Protein AF-A0A7V9RBY7-F1 (afdb_monomer)

Mean predicted aligned error: 3.19 Å

Secondary structure (DSSP, 8-state):
----HHHHHHHHHHHHHSTTTTHHHHHHHHHHHHHHHHHHHHHGGG--HHHHHHHHHTT-S--HHHHHHHHHHHHHHH-

Radiu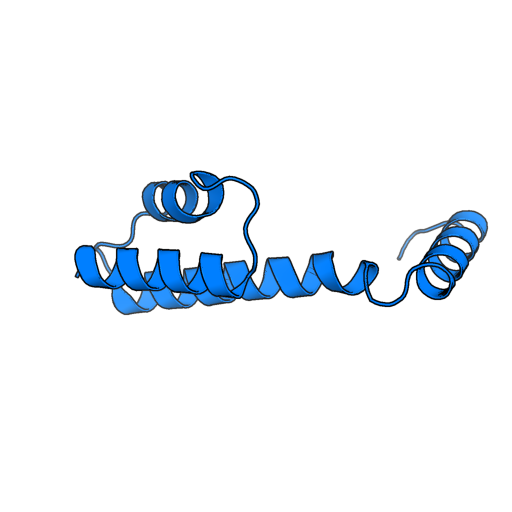s of gyration: 17.08 Å; Cα contacts (8 Å, |Δi|>4): 31; chains: 1; bounding box: 40×22×44 Å

Solvent-accessible surface area (backbone atoms only — not comparable to full-atom values): 4761 Å² total; per-residue (Å²): 132,99,69,54,72,69,58,51,51,55,50,52,55,47,46,70,76,40,71,69,59,80,49,50,65,58,55,52,50,51,51,53,52,52,53,49,54,49,43,44,68,72,38,48,94,71,51,48,72,66,60,51,49,46,66,63,53,72,71,52,94,69,56,70,68,59,50,50,52,53,52,52,54,49,49,69,76,67,102

Structure (mmCIF, N/CA/C/O backbone):
data_AF-A0A7V9RBY7-F1
#
_entry.id   AF-A0A7V9RBY7-F1
#
loop_
_atom_site.group_PDB
_atom_site.id
_atom_site.type_symbol
_atom_site.label_atom_id
_atom_site.label_alt_id
_atom_site.label_comp_id
_atom_site.label_asym_id
_atom_site.label_entity_id
_atom_site.label_seq_id
_atom_site.pdbx_PDB_ins_code
_atom_site.Cartn_x
_atom_site.Cartn_y
_atom_site.Cartn_z
_atom_site.occupancy
_atom_site.B_iso_or_equiv
_atom_site.auth_seq_id
_atom_site.auth_comp_id
_atom_site.auth_asym_id
_atom_site.auth_atom_id
_atom_site.pdbx_PDB_model_num
ATOM 1 N N . THR A 1 1 ? 16.230 11.946 -10.529 1.00 64.69 1 THR A N 1
ATOM 2 C CA . THR A 1 1 ? 16.696 10.697 -9.888 1.00 64.69 1 THR A CA 1
ATOM 3 C C . THR A 1 1 ? 18.205 10.654 -10.058 1.00 64.69 1 THR A C 1
ATOM 5 O O . THR A 1 1 ? 18.697 11.335 -10.948 1.00 64.69 1 THR A O 1
ATOM 8 N N . ALA A 1 2 ? 18.944 9.922 -9.229 1.00 84.94 2 ALA A N 1
ATOM 9 C CA . ALA A 1 2 ? 20.381 9.720 -9.435 1.00 84.94 2 ALA A CA 1
ATOM 10 C C . ALA A 1 2 ? 20.621 8.372 -10.141 1.00 84.94 2 ALA A C 1
ATOM 12 O O . ALA A 1 2 ? 21.243 7.478 -9.578 1.00 84.94 2 ALA A O 1
ATOM 13 N N . LEU A 1 3 ? 20.024 8.187 -11.325 1.00 93.25 3 LEU A N 1
ATOM 14 C CA . LEU A 1 3 ? 20.144 6.960 -12.121 1.00 93.25 3 LEU A CA 1
ATOM 15 C C . LEU A 1 3 ? 21.077 7.182 -13.311 1.00 93.25 3 LEU A C 1
ATOM 17 O O . LEU A 1 3 ? 21.145 8.285 -13.850 1.00 93.25 3 LEU A O 1
ATOM 21 N N . THR A 1 4 ? 21.770 6.123 -13.725 1.00 96.50 4 THR A N 1
ATOM 22 C CA . THR A 1 4 ? 22.582 6.145 -14.948 1.00 96.50 4 THR A CA 1
ATOM 23 C C . THR A 1 4 ? 21.692 6.247 -16.188 1.00 96.50 4 THR A C 1
ATOM 25 O O . THR A 1 4 ? 20.532 5.831 -16.166 1.00 96.50 4 THR A O 1
ATOM 28 N N . GLU A 1 5 ? 22.242 6.746 -17.294 1.00 96.25 5 GLU A N 1
ATOM 29 C CA . GLU A 1 5 ? 21.532 6.833 -18.579 1.00 96.25 5 GLU A CA 1
ATOM 30 C C . GLU A 1 5 ? 21.033 5.463 -19.073 1.00 96.25 5 GLU A C 1
ATOM 32 O O . GLU A 1 5 ? 19.901 5.342 -19.546 1.00 96.25 5 GLU A O 1
ATOM 37 N N . VAL A 1 6 ? 21.830 4.407 -18.871 1.00 97.06 6 VAL A N 1
ATOM 38 C CA . VAL A 1 6 ? 21.448 3.025 -19.205 1.00 97.06 6 VAL A CA 1
ATOM 39 C C . VAL A 1 6 ? 20.240 2.575 -18.381 1.00 97.06 6 VAL A C 1
ATOM 41 O O . VAL A 1 6 ? 19.311 1.981 -18.924 1.00 97.06 6 VAL A O 1
ATOM 44 N N . ASN A 1 7 ? 20.200 2.883 -17.078 1.00 96.62 7 ASN A N 1
ATOM 45 C CA . ASN A 1 7 ? 19.035 2.541 -16.259 1.00 96.62 7 ASN A CA 1
ATOM 46 C C . ASN A 1 7 ? 17.786 3.304 -16.697 1.00 96.62 7 ASN A C 1
ATOM 48 O O . ASN A 1 7 ? 16.707 2.720 -16.732 1.00 96.62 7 ASN A O 1
ATOM 52 N N . ILE A 1 8 ? 17.926 4.588 -17.031 1.00 96.94 8 ILE A N 1
ATOM 53 C CA . ILE A 1 8 ? 16.804 5.404 -17.504 1.00 96.94 8 ILE A CA 1
ATOM 54 C C . ILE A 1 8 ? 16.235 4.817 -18.798 1.00 96.94 8 ILE A C 1
ATOM 56 O O . ILE A 1 8 ? 15.027 4.621 -18.878 1.00 96.94 8 ILE A O 1
ATOM 60 N N . SER A 1 9 ? 17.093 4.489 -19.764 1.00 97.25 9 SER A N 1
ATOM 61 C CA . SER A 1 9 ? 16.674 3.929 -21.056 1.00 97.25 9 SER A CA 1
ATOM 62 C C . SER A 1 9 ? 15.911 2.613 -20.876 1.00 97.25 9 SER A C 1
ATOM 64 O O . SER A 1 9 ? 14.788 2.483 -21.354 1.00 97.25 9 SER A O 1
ATOM 66 N N . ASN A 1 10 ? 16.451 1.692 -20.070 1.00 97.31 10 ASN A N 1
ATOM 67 C CA . ASN A 1 10 ? 15.797 0.411 -19.790 1.00 97.31 10 ASN A CA 1
ATOM 68 C C . ASN A 1 10 ? 14.428 0.576 -19.103 1.00 97.31 10 ASN A C 1
ATOM 70 O O . ASN A 1 10 ? 13.485 -0.148 -19.420 1.00 97.31 10 ASN A O 1
ATOM 74 N N . GLU A 1 11 ? 14.295 1.512 -18.156 1.00 96.50 11 GLU A N 1
ATOM 75 C CA . GLU A 1 11 ? 13.010 1.774 -17.497 1.00 96.50 11 GLU A CA 1
ATOM 76 C C . GLU A 1 11 ? 11.995 2.409 -18.455 1.00 96.50 11 GLU A C 1
ATOM 78 O O . GLU A 1 11 ? 10.822 2.039 -18.427 1.00 96.50 11 GLU A O 1
ATOM 83 N N . VAL A 1 12 ? 12.426 3.321 -19.331 1.00 96.62 12 VAL A N 1
ATOM 84 C CA . VAL A 1 12 ? 11.549 3.927 -20.344 1.00 96.62 12 VAL A CA 1
ATOM 85 C C . VAL A 1 12 ? 11.022 2.866 -21.310 1.00 96.62 12 VAL A C 1
ATOM 87 O O . VAL A 1 12 ? 9.807 2.789 -21.509 1.00 96.62 12 VAL A O 1
ATOM 90 N N . ASP A 1 13 ? 11.889 1.994 -21.828 1.00 97.94 13 ASP A N 1
ATOM 91 C CA . ASP A 1 13 ? 11.482 0.888 -22.702 1.00 97.94 13 ASP A CA 1
ATOM 92 C C . ASP A 1 13 ? 10.502 -0.057 -21.995 1.00 97.94 13 ASP A C 1
ATOM 94 O O . ASP A 1 13 ? 9.495 -0.482 -22.572 1.00 97.94 13 ASP A O 1
ATOM 98 N N . ARG A 1 14 ? 10.726 -0.327 -20.703 1.00 98.06 14 ARG A N 1
ATOM 99 C CA . ARG A 1 14 ? 9.809 -1.117 -19.874 1.00 98.06 14 ARG A CA 1
ATOM 100 C C . ARG A 1 14 ? 8.436 -0.460 -19.743 1.00 98.06 14 ARG A C 1
ATOM 102 O O . ARG A 1 14 ? 7.427 -1.162 -19.791 1.00 98.06 14 ARG A O 1
ATOM 109 N N . TYR A 1 15 ? 8.371 0.859 -19.575 1.00 97.75 15 TYR A N 1
ATOM 110 C CA . TYR A 1 15 ? 7.099 1.584 -19.480 1.00 97.75 15 TYR A CA 1
ATOM 111 C C . TYR A 1 15 ? 6.319 1.564 -20.795 1.00 97.75 15 TYR A C 1
ATOM 113 O O . TYR A 1 15 ? 5.092 1.469 -20.765 1.00 97.75 15 TYR A O 1
ATOM 121 N N . ILE A 1 16 ? 7.019 1.620 -21.931 1.00 97.38 16 ILE A N 1
ATOM 122 C CA . ILE A 1 16 ? 6.423 1.490 -23.267 1.00 97.38 16 ILE A CA 1
ATOM 123 C C . ILE A 1 16 ? 5.891 0.065 -23.474 1.00 97.38 16 ILE A C 1
ATOM 125 O O . ILE A 1 16 ? 4.751 -0.108 -23.903 1.00 97.38 16 ILE A O 1
ATOM 129 N N . GLY A 1 17 ? 6.687 -0.954 -23.133 1.00 98.00 17 GLY A N 1
ATOM 130 C CA . GLY A 1 17 ? 6.318 -2.363 -23.296 1.00 98.00 17 GLY A CA 1
ATOM 131 C C . GLY A 1 17 ? 5.252 -2.860 -22.313 1.00 98.00 17 GLY A C 1
ATOM 132 O O . GLY A 1 17 ? 4.544 -3.819 -22.615 1.00 98.00 17 GLY A O 1
ATOM 133 N N . TRP A 1 18 ? 5.109 -2.216 -21.150 1.00 97.50 18 TRP A N 1
ATOM 134 C CA . TRP A 1 18 ? 4.132 -2.584 -20.125 1.00 97.50 18 TRP A CA 1
ATOM 135 C C . TRP A 1 18 ? 3.377 -1.358 -19.585 1.00 97.50 18 TRP A C 1
ATOM 137 O O . TRP A 1 18 ? 3.619 -0.898 -18.458 1.00 97.50 18 TRP A O 1
ATOM 147 N N . PRO A 1 19 ? 2.428 -0.821 -20.374 1.00 97.25 19 PRO A N 1
ATOM 148 C CA . PRO A 1 19 ? 1.743 0.416 -20.036 1.00 97.25 19 PRO A CA 1
ATOM 149 C C . PRO A 1 19 ? 0.988 0.303 -18.706 1.00 97.25 19 PRO A C 1
ATOM 151 O O . PRO A 1 19 ? 0.310 -0.684 -18.420 1.00 97.25 19 PRO A O 1
ATOM 154 N N . GLY A 1 20 ? 1.105 1.342 -17.878 1.00 95.00 20 GLY A N 1
ATOM 155 C CA . GLY A 1 20 ? 0.393 1.472 -16.604 1.00 95.00 20 GLY A CA 1
ATOM 156 C C . GLY A 1 20 ? 1.011 0.730 -15.414 1.00 95.00 20 GLY A C 1
ATOM 157 O O . GLY A 1 20 ? 0.709 1.089 -14.276 1.00 95.00 20 GLY A O 1
ATOM 158 N N . GLN A 1 21 ? 1.924 -0.228 -15.620 1.00 97.75 21 GLN A N 1
ATOM 159 C CA . GLN A 1 21 ? 2.517 -0.999 -14.516 1.00 97.75 21 GLN A CA 1
ATOM 160 C C . GLN A 1 21 ? 3.251 -0.095 -13.513 1.00 97.75 21 GLN A C 1
ATOM 162 O O . GLN A 1 21 ? 3.080 -0.243 -12.302 1.00 97.75 21 GLN A O 1
ATOM 167 N N . ALA A 1 22 ? 4.005 0.894 -14.001 1.00 97.00 22 ALA A N 1
ATOM 168 C CA . ALA A 1 22 ? 4.768 1.809 -13.152 1.00 97.00 22 ALA A CA 1
ATOM 169 C C . ALA A 1 22 ? 3.886 2.721 -12.277 1.00 97.00 22 ALA A C 1
ATOM 171 O O . ALA A 1 22 ? 4.340 3.247 -11.261 1.00 97.00 22 ALA A O 1
ATOM 172 N N . LEU A 1 23 ? 2.605 2.888 -12.622 1.00 97.44 23 LEU A N 1
ATOM 173 C CA . LEU A 1 23 ? 1.667 3.654 -11.801 1.00 97.44 23 LEU A CA 1
ATOM 174 C C . LEU A 1 23 ? 1.312 2.907 -10.511 1.00 97.44 23 LEU A C 1
ATOM 176 O O . LEU A 1 23 ? 1.053 3.543 -9.486 1.00 97.44 23 LEU A O 1
ATOM 180 N N . ALA A 1 24 ? 1.343 1.570 -10.536 1.00 96.31 24 ALA A N 1
ATOM 181 C CA . ALA A 1 24 ? 0.915 0.728 -9.423 1.00 96.31 24 ALA A CA 1
ATOM 182 C C . ALA A 1 24 ? 1.663 1.048 -8.120 1.00 96.31 24 ALA A C 1
ATOM 184 O O . ALA A 1 24 ? 1.043 1.071 -7.057 1.00 96.31 24 ALA A O 1
ATOM 185 N N . TYR A 1 25 ? 2.960 1.374 -8.201 1.00 97.12 25 TYR A N 1
ATOM 186 C CA . TYR A 1 25 ? 3.777 1.712 -7.033 1.00 97.12 25 TYR A CA 1
ATOM 187 C C . TYR A 1 25 ? 3.190 2.888 -6.254 1.00 97.12 25 TYR A C 1
ATOM 189 O O . TYR A 1 25 ? 2.949 2.792 -5.049 1.00 97.12 25 TYR A O 1
ATOM 197 N N . LYS A 1 26 ? 2.939 4.009 -6.942 1.00 97.88 26 LYS A N 1
ATOM 198 C CA . LYS A 1 26 ? 2.503 5.227 -6.261 1.00 97.88 26 LYS A CA 1
ATOM 199 C C . LYS A 1 26 ? 1.005 5.238 -6.004 1.00 97.88 26 LYS A C 1
ATOM 201 O O . LYS A 1 26 ? 0.596 5.674 -4.933 1.00 97.88 26 LYS A O 1
ATOM 206 N N . VAL A 1 27 ? 0.202 4.711 -6.927 1.00 98.19 27 VAL A N 1
ATOM 207 C CA . VAL A 1 27 ? -1.252 4.592 -6.748 1.00 98.19 27 VAL A CA 1
ATOM 208 C C . VAL A 1 27 ? -1.576 3.688 -5.556 1.00 98.19 27 VAL A C 1
ATOM 210 O O . VAL A 1 27 ? -2.354 4.083 -4.691 1.00 98.19 27 VAL A O 1
ATOM 213 N N . GLY A 1 28 ? -0.926 2.524 -5.449 1.00 97.81 28 GLY A N 1
ATOM 214 C CA . GLY A 1 28 ? -1.122 1.614 -4.319 1.00 97.81 28 GLY A CA 1
ATOM 215 C C . GLY A 1 28 ? -0.693 2.229 -2.986 1.00 97.81 28 GLY A C 1
ATOM 216 O O . GLY A 1 28 ? -1.450 2.184 -2.017 1.00 97.81 28 GLY A O 1
ATOM 217 N N . GLN A 1 29 ? 0.479 2.877 -2.944 1.00 98.44 29 GLN A N 1
ATOM 218 C CA . GLN A 1 29 ? 0.936 3.586 -1.746 1.00 98.44 29 GLN A CA 1
ATOM 219 C C . GLN A 1 29 ? -0.067 4.667 -1.310 1.00 98.44 29 GLN A C 1
ATOM 221 O O . GLN A 1 29 ? -0.410 4.743 -0.131 1.00 98.44 29 GLN A O 1
ATOM 226 N N . LEU A 1 30 ? -0.515 5.514 -2.242 1.00 98.62 30 LEU A N 1
ATOM 227 C CA . LEU A 1 30 ? -1.432 6.616 -1.943 1.00 98.62 30 LEU A CA 1
ATOM 228 C C . LEU A 1 30 ? -2.765 6.110 -1.390 1.00 98.62 30 LEU A C 1
ATOM 230 O O . LEU A 1 30 ? -3.276 6.692 -0.434 1.00 98.62 30 LEU A O 1
ATOM 234 N N 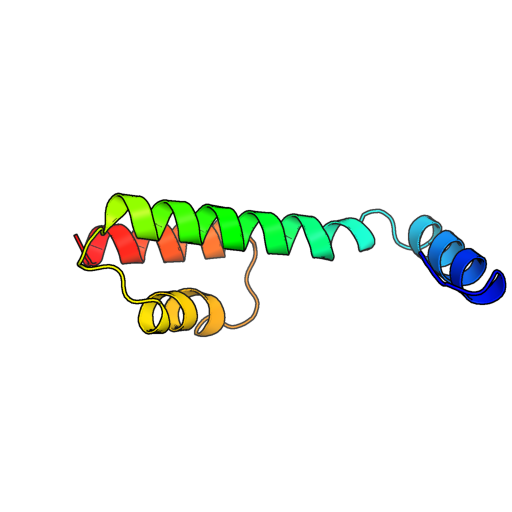. GLU A 1 31 ? -3.297 5.015 -1.931 1.00 98.31 31 GLU A N 1
ATOM 235 C CA . GLU A 1 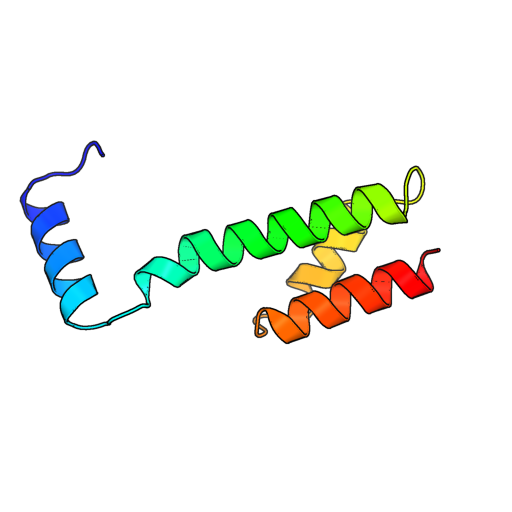31 ? -4.549 4.445 -1.435 1.00 98.31 31 GLU A CA 1
ATOM 236 C C . GLU A 1 31 ? -4.398 3.893 -0.011 1.00 98.31 31 GLU A C 1
ATOM 238 O O . GLU A 1 31 ? -5.233 4.178 0.846 1.00 98.31 31 GLU A O 1
ATOM 243 N N . ILE A 1 32 ? -3.301 3.192 0.298 1.00 98.31 32 ILE A N 1
ATOM 244 C CA . ILE A 1 32 ? -3.039 2.704 1.665 1.00 98.31 32 ILE A CA 1
ATOM 245 C C . IL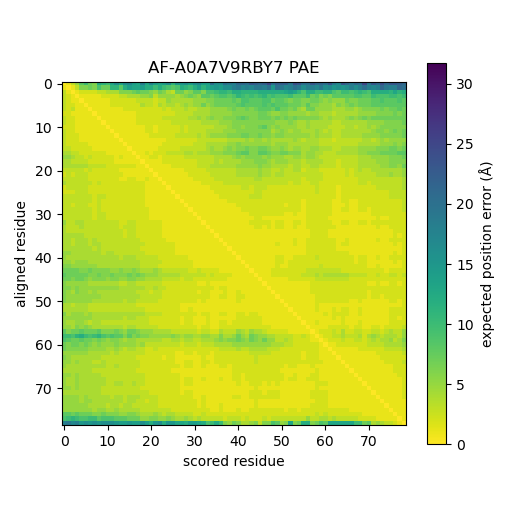E A 1 32 ? -2.916 3.875 2.650 1.00 98.31 32 ILE A C 1
ATOM 247 O O . ILE A 1 32 ? -3.501 3.832 3.734 1.00 98.31 32 ILE A O 1
ATOM 251 N N . VAL A 1 33 ? -2.203 4.944 2.274 1.00 98.50 33 VAL A N 1
ATOM 252 C CA . VAL A 1 33 ? -2.072 6.159 3.100 1.00 98.50 33 VAL A CA 1
ATOM 253 C C . VAL A 1 33 ? -3.434 6.819 3.331 1.00 98.50 33 VAL A C 1
ATOM 255 O O . VAL A 1 33 ? -3.757 7.185 4.460 1.00 98.50 33 VAL A O 1
ATOM 258 N N . LYS A 1 34 ? -4.265 6.927 2.290 1.00 98.69 34 LYS A N 1
ATOM 259 C CA . LYS A 1 34 ? -5.621 7.483 2.381 1.00 98.69 34 LYS A CA 1
ATOM 260 C C . LYS A 1 34 ? -6.521 6.656 3.303 1.00 98.69 34 LYS A C 1
ATOM 262 O O . LYS A 1 34 ? -7.236 7.225 4.126 1.00 98.69 34 LYS A O 1
ATOM 267 N N . LEU A 1 35 ? -6.479 5.329 3.187 1.00 98.62 35 LEU A N 1
ATOM 268 C CA . LEU A 1 35 ? -7.240 4.414 4.041 1.00 98.62 35 LEU A CA 1
ATOM 269 C C . LEU A 1 35 ? -6.797 4.502 5.504 1.00 98.62 35 LE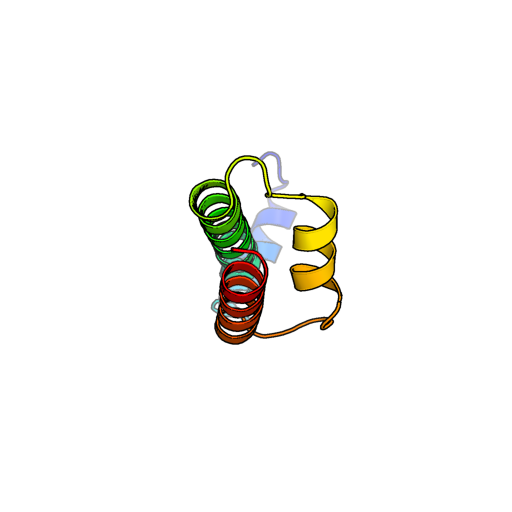U A C 1
ATOM 271 O O . LEU A 1 35 ? -7.647 4.516 6.394 1.00 98.62 35 LEU A O 1
ATOM 275 N N . ARG A 1 36 ? -5.489 4.626 5.754 1.00 98.69 36 ARG A N 1
ATOM 276 C CA . ARG A 1 36 ? -4.953 4.848 7.100 1.00 98.69 36 ARG A CA 1
ATOM 277 C C . ARG A 1 36 ? -5.458 6.161 7.695 1.00 98.69 36 ARG A C 1
ATOM 279 O O . ARG A 1 36 ? -5.990 6.147 8.797 1.00 98.69 36 ARG A O 1
ATOM 286 N N . ALA A 1 37 ? -5.359 7.265 6.955 1.00 98.75 37 ALA A N 1
ATOM 287 C CA . ALA A 1 37 ? -5.835 8.569 7.417 1.00 98.75 37 ALA A CA 1
ATOM 288 C C . ALA A 1 37 ? -7.349 8.569 7.704 1.00 98.75 37 ALA A C 1
ATOM 290 O O . ALA A 1 37 ? -7.817 9.228 8.632 1.00 98.75 37 ALA A O 1
ATOM 291 N N . ALA A 1 38 ? -8.132 7.817 6.922 1.00 98.44 38 ALA A N 1
ATOM 292 C CA . ALA A 1 38 ? -9.542 7.596 7.219 1.00 98.44 38 ALA A CA 1
ATOM 293 C C . ALA A 1 38 ? -9.723 6.808 8.525 1.00 98.44 38 ALA A C 1
ATOM 295 O O . ALA A 1 38 ? -10.488 7.237 9.377 1.00 98.44 38 ALA A O 1
ATOM 296 N N . ALA A 1 39 ? -8.999 5.707 8.727 1.00 98.62 39 ALA A N 1
ATOM 297 C CA . ALA A 1 39 ? -9.086 4.933 9.964 1.00 98.62 39 ALA A CA 1
ATOM 298 C C . ALA A 1 39 ? -8.686 5.735 11.213 1.00 98.62 39 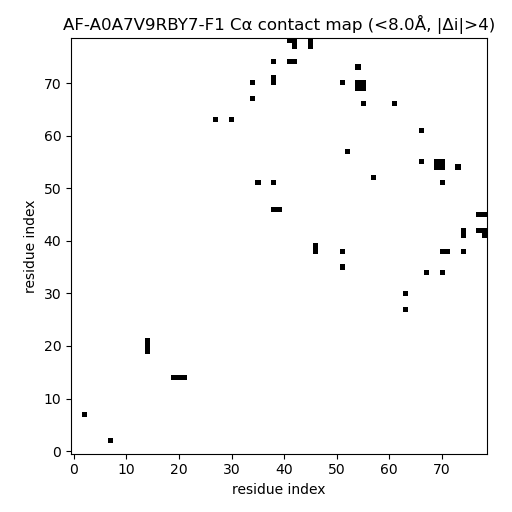ALA A C 1
ATOM 300 O O . ALA A 1 39 ? -9.399 5.680 12.211 1.00 98.62 39 ALA A O 1
ATOM 301 N N . GLU A 1 40 ? -7.593 6.501 11.147 1.00 98.50 40 GLU A N 1
ATOM 302 C CA . GLU A 1 40 ? -7.129 7.374 12.235 1.00 98.50 40 GLU A CA 1
ATOM 303 C C . GLU A 1 40 ? -8.207 8.402 12.610 1.00 98.50 40 GLU A C 1
ATOM 305 O O . GLU A 1 40 ? -8.546 8.547 13.782 1.00 98.50 40 GLU A O 1
ATOM 310 N N . ARG A 1 41 ? -8.818 9.058 11.613 1.00 98.44 41 ARG A N 1
ATOM 311 C CA . ARG A 1 41 ? -9.892 10.034 11.845 1.00 98.44 41 ARG A CA 1
ATOM 312 C C . ARG A 1 41 ? -11.156 9.402 12.431 1.00 98.44 41 ARG A C 1
ATOM 314 O O . ARG A 1 41 ? -11.775 9.990 13.308 1.00 98.44 41 ARG A O 1
ATOM 321 N N . GLU A 1 42 ? -11.572 8.247 11.918 1.00 98.25 42 GLU A N 1
ATOM 322 C CA . GLU A 1 42 ? -12.865 7.645 12.271 1.00 98.25 42 GLU A CA 1
ATOM 323 C C . GLU A 1 42 ? -12.844 6.857 13.588 1.00 98.25 42 GLU A C 1
ATOM 325 O O . GLU A 1 42 ? -13.900 6.651 14.188 1.00 98.25 42 GLU A O 1
ATOM 330 N N . LEU A 1 43 ? -11.672 6.379 14.020 1.00 98.06 43 LEU A N 1
ATOM 331 C CA . LEU A 1 43 ? -11.511 5.614 15.261 1.00 98.06 43 LEU A CA 1
ATOM 332 C C . LEU A 1 43 ? -10.931 6.445 16.414 1.00 98.06 43 LEU A C 1
ATOM 334 O O . LEU A 1 43 ? -11.141 6.069 17.569 1.00 98.06 43 LEU A O 1
ATOM 338 N N . GLY A 1 44 ? -10.244 7.559 16.128 1.00 98.00 44 GLY A N 1
ATOM 339 C CA . GLY A 1 44 ? -9.640 8.424 17.144 1.00 98.00 44 GLY A CA 1
ATOM 340 C C . GLY A 1 44 ? -8.717 7.636 18.075 1.00 98.00 44 GLY A C 1
ATOM 341 O O . GLY A 1 44 ? -7.893 6.848 17.614 1.00 98.00 44 GLY A O 1
ATOM 342 N N . ASP A 1 45 ? -8.918 7.770 19.386 1.00 97.62 45 ASP A N 1
ATOM 343 C CA . ASP A 1 45 ? -8.124 7.087 20.422 1.00 97.62 45 ASP A CA 1
ATOM 344 C C . ASP A 1 45 ? -8.212 5.551 20.372 1.00 97.62 45 ASP A C 1
ATOM 346 O O . ASP A 1 45 ? -7.397 4.855 20.974 1.00 97.62 45 ASP A O 1
ATOM 350 N N . ARG A 1 46 ? -9.196 4.995 19.651 1.00 97.19 46 ARG A N 1
ATOM 351 C CA . ARG A 1 46 ? -9.336 3.544 19.447 1.00 97.19 46 ARG A CA 1
ATOM 352 C C . ARG A 1 46 ? -8.555 3.026 18.244 1.00 97.19 46 ARG A C 1
ATOM 354 O O . ARG A 1 46 ? -8.563 1.820 17.991 1.00 97.19 46 ARG A O 1
ATOM 361 N N . PHE A 1 47 ? -7.918 3.908 17.474 1.00 98.50 47 PHE A N 1
ATOM 362 C CA . PHE A 1 47 ? -7.077 3.497 16.362 1.00 98.50 47 PHE A CA 1
ATOM 363 C C . PHE A 1 47 ? -5.838 2.749 16.871 1.00 98.50 47 PHE A C 1
ATOM 365 O O . PHE A 1 47 ? -5.068 3.259 17.679 1.00 98.50 47 PHE A O 1
ATOM 372 N N . ASP A 1 48 ? -5.614 1.552 16.331 1.00 98.19 48 ASP A N 1
ATOM 373 C CA . ASP A 1 48 ? -4.400 0.772 16.557 1.00 98.19 48 ASP A CA 1
ATOM 374 C C . ASP A 1 48 ? -3.736 0.457 15.212 1.00 98.19 48 ASP A C 1
ATOM 376 O O . ASP A 1 48 ? -4.302 -0.231 14.354 1.00 98.19 48 ASP A O 1
ATOM 380 N N . ILE A 1 49 ? -2.503 0.941 15.041 1.00 98.19 49 ILE A N 1
ATOM 381 C CA . ILE A 1 49 ? -1.705 0.733 13.832 1.00 98.19 49 ILE A CA 1
ATOM 382 C C . ILE A 1 49 ? -1.396 -0.749 13.578 1.00 98.19 49 ILE A C 1
ATOM 384 O O . ILE A 1 49 ? -1.306 -1.162 12.421 1.00 98.19 49 ILE A O 1
ATOM 388 N N . LYS A 1 50 ? -1.269 -1.572 14.628 1.00 98.38 50 LYS A N 1
ATOM 389 C CA . LYS A 1 50 ? -1.028 -3.014 14.482 1.00 98.38 50 LYS A CA 1
ATOM 390 C C . LYS A 1 50 ? -2.243 -3.691 13.858 1.00 98.38 50 LYS A C 1
ATOM 392 O O . LYS A 1 50 ? -2.095 -4.390 12.859 1.00 98.38 50 LYS A O 1
ATOM 397 N N . ARG A 1 51 ? -3.444 -3.387 14.360 1.00 98.12 51 ARG A N 1
ATOM 398 C CA . ARG A 1 51 ? -4.707 -3.888 13.791 1.00 98.12 51 ARG A CA 1
ATOM 399 C C . ARG A 1 51 ? -4.941 -3.387 12.370 1.00 98.12 51 ARG A C 1
ATOM 401 O O . ARG A 1 51 ? -5.395 -4.151 11.523 1.00 98.12 51 ARG A O 1
ATOM 408 N N . PHE A 1 52 ? -4.587 -2.136 12.071 1.00 98.50 52 PHE A N 1
ATOM 409 C CA . PHE A 1 52 ? -4.631 -1.639 10.695 1.00 98.50 52 PHE A CA 1
ATOM 410 C C . PHE A 1 52 ? -3.735 -2.478 9.767 1.00 98.50 52 PHE A C 1
ATOM 412 O O . PHE A 1 52 ? -4.192 -2.925 8.714 1.00 98.50 52 PHE A O 1
ATOM 419 N N . HIS A 1 53 ? -2.487 -2.753 10.163 1.00 98.44 53 HIS A N 1
ATOM 420 C CA . HIS A 1 53 ? -1.588 -3.599 9.375 1.00 98.44 53 HI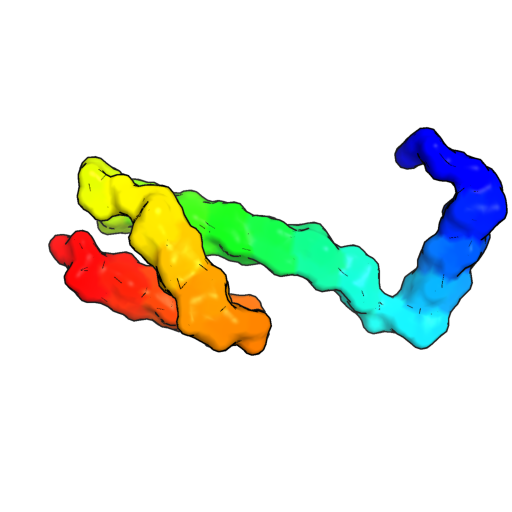S A CA 1
ATOM 421 C C . HIS A 1 53 ? -2.096 -5.039 9.232 1.00 98.44 53 HIS A C 1
ATOM 423 O O . HIS A 1 53 ? -1.986 -5.600 8.145 1.00 98.44 53 HIS A O 1
ATOM 429 N N . GLU A 1 54 ? -2.705 -5.621 10.266 1.00 98.12 54 GLU A N 1
ATOM 430 C CA . GLU A 1 54 ? -3.347 -6.940 10.176 1.00 98.12 54 GLU A CA 1
ATOM 431 C C . GLU A 1 54 ? -4.469 -6.960 9.128 1.00 98.12 54 GLU A C 1
ATOM 433 O O . GLU A 1 54 ? -4.562 -7.896 8.335 1.00 98.12 54 GLU A O 1
ATOM 438 N N . VAL A 1 55 ? -5.296 -5.913 9.062 1.00 97.62 55 VAL A N 1
ATOM 439 C CA . VAL A 1 55 ? -6.375 -5.814 8.064 1.00 97.62 55 VAL A CA 1
ATOM 440 C C . VAL A 1 55 ? -5.821 -5.701 6.642 1.00 97.62 55 VAL A C 1
ATOM 442 O O . VAL A 1 55 ? -6.364 -6.344 5.733 1.00 97.62 55 VAL A O 1
ATOM 445 N N . VAL A 1 56 ? -4.756 -4.910 6.463 1.00 97.50 56 VAL A N 1
ATOM 446 C CA . VAL A 1 56 ? -4.100 -4.668 5.168 1.00 97.50 56 VAL A CA 1
ATOM 447 C C . VAL A 1 56 ? -3.352 -5.905 4.668 1.00 97.50 56 VAL A C 1
ATOM 449 O O . VAL A 1 56 ? -3.461 -6.241 3.494 1.00 97.50 56 VAL A O 1
ATOM 452 N N . LEU A 1 57 ? -2.612 -6.593 5.541 1.00 97.81 57 LEU A N 1
ATOM 453 C CA . LEU A 1 57 ? -1.728 -7.703 5.166 1.00 97.81 57 LEU A CA 1
ATOM 454 C C . LEU A 1 57 ? -2.403 -9.077 5.266 1.00 97.81 57 LEU A C 1
ATOM 456 O O . LEU A 1 57 ? -2.076 -9.981 4.500 1.00 97.81 57 LEU A O 1
ATOM 460 N N . GLY A 1 58 ? -3.364 -9.252 6.175 1.00 96.06 58 GLY A N 1
ATOM 461 C CA . GLY A 1 58 ? -3.943 -10.558 6.515 1.00 96.06 58 GLY A CA 1
ATOM 462 C C . GLY A 1 58 ? -4.792 -11.212 5.419 1.00 96.06 58 GLY A C 1
ATOM 463 O O . GLY A 1 58 ? -5.209 -12.353 5.576 1.00 96.06 58 GLY A O 1
ATOM 464 N N . ALA A 1 59 ? -5.069 -10.508 4.318 1.00 91.06 59 ALA A N 1
ATOM 465 C CA . ALA A 1 59 ? -5.782 -11.046 3.154 1.00 91.06 59 ALA A CA 1
ATOM 466 C C . ALA A 1 59 ? -4.849 -11.529 2.034 1.00 91.06 59 ALA A C 1
ATOM 468 O O . ALA A 1 59 ? -5.333 -12.006 1.009 1.00 91.06 59 ALA A O 1
ATOM 469 N N . GLY A 1 60 ? -3.535 -11.334 2.185 1.00 94.38 60 GLY A N 1
ATOM 470 C CA . GLY A 1 60 ? -2.607 -11.396 1.063 1.00 94.38 60 GLY A CA 1
ATOM 471 C C . GLY A 1 60 ? -2.856 -10.278 0.044 1.00 94.38 60 GLY A C 1
ATOM 472 O O . GLY A 1 60 ? -3.454 -9.244 0.350 1.00 94.38 60 GLY A O 1
ATOM 473 N N . ALA A 1 61 ? -2.374 -10.478 -1.183 1.00 95.62 61 ALA A N 1
ATOM 474 C CA . ALA A 1 61 ? -2.543 -9.508 -2.258 1.00 95.62 61 ALA A CA 1
ATOM 475 C C . ALA A 1 61 ? -4.003 -9.477 -2.739 1.00 95.62 61 ALA A C 1
ATOM 477 O O . ALA A 1 61 ? -4.521 -10.459 -3.267 1.00 95.62 61 ALA A O 1
ATOM 478 N N . VAL A 1 62 ? -4.649 -8.323 -2.587 1.00 97.12 62 VAL A N 1
ATOM 479 C CA . VAL A 1 62 ? -6.010 -8.056 -3.067 1.00 97.12 62 VAL A CA 1
ATOM 480 C C . VAL A 1 62 ? -6.032 -6.779 -3.903 1.00 97.12 62 VAL A C 1
ATOM 482 O O . VAL A 1 62 ? -5.092 -5.984 -3.883 1.00 97.12 62 VAL A O 1
ATOM 485 N N . THR A 1 63 ? -7.117 -6.558 -4.642 1.00 97.81 63 THR A N 1
ATOM 486 C CA . THR A 1 63 ? -7.309 -5.308 -5.385 1.00 97.81 63 THR A CA 1
ATOM 487 C C . THR A 1 63 ? -7.544 -4.133 -4.428 1.00 97.81 63 THR A C 1
ATOM 489 O O . THR A 1 63 ? -8.046 -4.309 -3.316 1.00 97.81 63 THR A O 1
ATOM 492 N N . LEU A 1 64 ? -7.217 -2.910 -4.863 1.00 97.62 64 LEU A N 1
ATOM 493 C CA . LEU A 1 64 ? -7.424 -1.702 -4.051 1.00 97.62 64 LEU A CA 1
ATOM 494 C C . LEU A 1 64 ? -8.883 -1.506 -3.584 1.00 97.62 64 LEU A C 1
ATOM 496 O O . LEU A 1 64 ? -9.069 -1.163 -2.416 1.00 97.62 64 LEU A O 1
ATOM 500 N N . PRO A 1 65 ? -9.926 -1.771 -4.403 1.00 98.12 65 PRO A N 1
ATOM 501 C CA . PRO A 1 65 ? -11.310 -1.703 -3.932 1.00 98.12 65 PRO A CA 1
ATOM 502 C C . PRO A 1 65 ? -11.602 -2.678 -2.786 1.00 98.12 65 PRO A C 1
ATOM 504 O O . PRO A 1 65 ? -12.145 -2.265 -1.762 1.00 98.12 65 PRO A O 1
ATOM 507 N N . VAL A 1 66 ? -11.156 -3.934 -2.913 1.00 98.25 66 VAL A N 1
ATOM 508 C CA . VAL A 1 66 ? -11.332 -4.964 -1.876 1.00 98.25 66 VAL A CA 1
ATOM 509 C C . VAL A 1 66 ? -10.584 -4.582 -0.601 1.00 98.25 66 VAL A C 1
ATOM 511 O O . VAL A 1 66 ? -11.129 -4.715 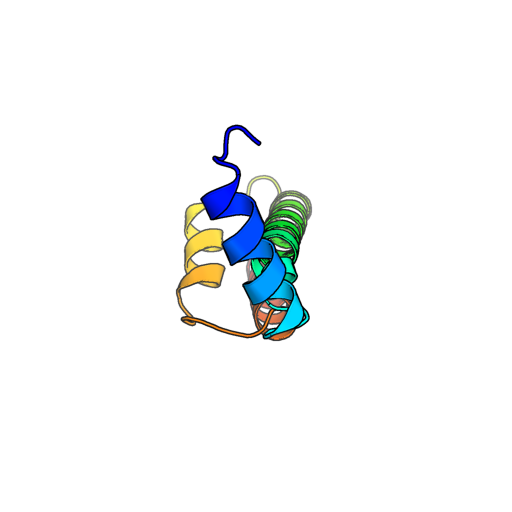0.494 1.00 98.25 66 VAL A O 1
ATOM 514 N N . LEU A 1 67 ? -9.360 -4.060 -0.715 1.00 98.31 67 LEU A N 1
ATOM 515 C CA . LEU A 1 67 ? -8.630 -3.525 0.434 1.00 98.31 67 LEU A CA 1
ATOM 516 C C . LEU A 1 67 ? -9.426 -2.407 1.127 1.00 98.31 67 LEU A C 1
ATOM 518 O O . LEU A 1 67 ? -9.569 -2.413 2.351 1.00 98.31 67 LEU A O 1
ATOM 522 N N . GLY A 1 68 ? -9.983 -1.480 0.346 1.00 98.25 68 GLY A N 1
ATOM 523 C CA . GLY A 1 68 ? -10.813 -0.393 0.854 1.00 98.25 68 GLY A CA 1
ATOM 524 C C . GLY A 1 68 ? -12.057 -0.886 1.595 1.00 98.25 68 GLY A C 1
ATOM 525 O O . GLY A 1 68 ? -12.355 -0.387 2.681 1.00 98.25 68 GLY A O 1
ATOM 526 N N . ASP A 1 69 ? -12.754 -1.889 1.060 1.00 98.38 69 ASP A N 1
ATOM 527 C CA . ASP A 1 69 ? -13.920 -2.499 1.713 1.00 98.38 69 ASP A CA 1
ATOM 528 C C . ASP A 1 69 ? -13.548 -3.163 3.037 1.00 98.38 69 ASP A C 1
ATOM 530 O O . ASP A 1 69 ? -14.244 -2.992 4.040 1.00 98.38 69 ASP A O 1
ATOM 534 N N . ARG A 1 70 ? -12.411 -3.861 3.080 1.00 98.19 70 ARG A N 1
ATOM 535 C CA . ARG A 1 70 ? -11.918 -4.505 4.302 1.00 98.19 70 ARG A CA 1
ATOM 536 C C . ARG A 1 70 ? -11.605 -3.496 5.400 1.00 98.19 70 ARG A C 1
ATOM 538 O O . ARG A 1 70 ? -12.014 -3.708 6.543 1.00 98.19 70 ARG A O 1
ATOM 545 N N . VAL A 1 71 ? -10.925 -2.398 5.062 1.00 98.31 71 VAL A N 1
ATOM 546 C CA . VAL A 1 71 ? -10.622 -1.323 6.019 1.00 98.31 71 VAL A CA 1
ATOM 547 C C . VAL A 1 71 ? -11.909 -0.659 6.507 1.00 98.31 71 VAL A C 1
ATOM 549 O O . VAL A 1 71 ? -12.090 -0.518 7.715 1.00 98.31 71 VAL A O 1
ATOM 552 N N . ARG A 1 72 ? -12.847 -0.323 5.609 1.00 98.44 72 ARG A N 1
ATOM 553 C CA . ARG A 1 72 ? -14.150 0.252 5.992 1.00 98.44 72 ARG A CA 1
ATOM 554 C C . ARG A 1 72 ? -14.943 -0.671 6.914 1.00 98.44 72 ARG A C 1
ATOM 556 O O . ARG A 1 72 ? -15.468 -0.216 7.928 1.00 98.44 72 ARG A O 1
ATOM 563 N N . ALA A 1 73 ? -14.996 -1.962 6.599 1.00 98.12 73 ALA A N 1
ATOM 564 C CA . ALA A 1 73 ? -15.691 -2.946 7.419 1.00 98.12 73 ALA A CA 1
ATOM 565 C C . ALA A 1 73 ? -15.041 -3.099 8.804 1.00 98.12 73 ALA A C 1
ATOM 567 O O . ALA A 1 73 ? -15.743 -3.259 9.799 1.00 98.12 73 ALA A O 1
ATOM 568 N N . TRP A 1 74 ? -13.709 -3.037 8.890 1.00 98.31 74 TRP A N 1
ATOM 569 C CA . TRP A 1 74 ? -13.004 -3.046 10.171 1.00 98.31 74 TRP A CA 1
ATOM 570 C C . TRP A 1 74 ? -13.280 -1.789 11.007 1.00 98.31 74 TRP A C 1
ATOM 572 O O . TRP A 1 74 ? -13.585 -1.929 12.191 1.00 98.31 74 TRP A O 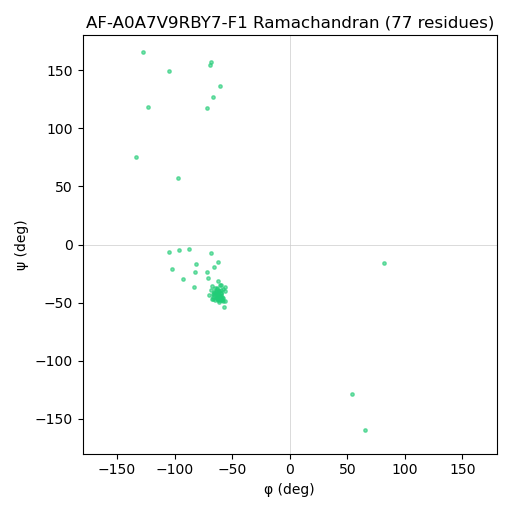1
ATOM 582 N N . ILE A 1 75 ? -13.245 -0.595 10.402 1.00 98.31 75 ILE A N 1
ATOM 583 C CA . ILE A 1 75 ? -13.604 0.665 11.076 1.00 98.31 75 ILE A CA 1
ATOM 584 C C . ILE A 1 75 ? -15.025 0.568 11.638 1.00 98.31 75 ILE A C 1
ATOM 586 O O . ILE A 1 75 ? -15.233 0.839 12.815 1.00 98.31 75 ILE A O 1
ATOM 590 N N . ALA A 1 76 ? -15.993 0.119 10.832 1.00 97.88 76 ALA A N 1
ATOM 591 C CA . ALA A 1 76 ? -17.389 0.000 11.254 1.00 97.88 76 ALA A CA 1
ATOM 592 C C . ALA A 1 76 ? -17.588 -0.941 12.456 1.00 97.88 76 ALA A C 1
ATOM 594 O O . ALA A 1 76 ? -18.438 -0.668 13.294 1.00 97.88 76 ALA A O 1
ATOM 595 N N . ARG A 1 77 ? -16.797 -2.020 12.563 1.00 97.06 77 ARG A N 1
ATOM 596 C CA . ARG A 1 77 ? -16.829 -2.952 13.708 1.00 97.06 77 ARG A CA 1
ATOM 597 C C . ARG A 1 77 ? -16.047 -2.473 14.934 1.00 97.06 77 ARG A C 1
ATOM 599 O O . ARG A 1 77 ? -16.191 -3.067 15.995 1.00 97.06 77 ARG A O 1
ATOM 606 N N . SER A 1 78 ? -15.165 -1.490 14.761 1.00 94.00 78 SER A N 1
ATOM 607 C CA . SER A 1 78 ? -14.265 -0.988 15.811 1.00 94.00 78 SER A CA 1
ATOM 608 C C . SER A 1 78 ? -14.709 0.365 16.379 1.00 94.00 78 SER A C 1
ATOM 610 O O . SER A 1 78 ? -14.103 0.858 17.333 1.00 94.00 78 SER A O 1
ATOM 612 N N . ARG A 1 79 ? -15.744 0.967 15.779 1.00 85.25 79 ARG A N 1
ATOM 613 C CA . ARG A 1 79 ? -16.502 2.077 16.356 1.00 85.25 79 ARG A CA 1
ATOM 614 C C . ARG A 1 79 ? -17.408 1.604 17.488 1.00 85.25 79 ARG A C 1
ATOM 616 O O . ARG A 1 79 ? -17.734 2.475 18.325 1.00 85.25 79 ARG A O 1
#

Sequence (79 aa):
TALTEVNISNEVDRYIGWPGQALAYKVGQLEIVKLRAAAERELGDRFDIKRFHEVVLGAGAVTLPVLGDRVRAWIARSR

Nearest PDB structures (foldseek):
  3o0y-assembly1_A  TM=9.732E-01  e=1.825E-03  Colwellia psychrerythraea 34H
  3o0y-assembly2_B  TM=9.840E-01  e=2.339E-03  Colwellia psychrerythraea 34H

pLDDT: mean 96.79, std 4.32, range [64.69, 98.75]

Foldseek 3Di:
DPDDPVVVVVVVVVCVVPPPPVVCVVVVVVLLVVLLVVLCVLQPVLDDPVVSVCQQPVVPDDDSVVSSVSSVVVSVVSD